Protein AF-A0AAW4BNA9-F1 (afdb_monomer_lite)

Organism: Vibrio anguillarum (NCBI:txid55601)

Sequence (149 aa):
MNRSKQPIILFGGLNGAGKTSILSAVRLVLFGRQSFNQMLTNNDYINELNELIHKGAGTISQPDNAYIELEFQYSQNGEESTYKVIRSWKRGQKDKLYLEKDDVALTELDYDQCQGFLNELIPTGIADLFFFDGEKIAELAEDESGTVL

Radius of gyration: 17.72 Å; chains: 1; bounding box: 39×40×42 Å

Structure (mmCIF, N/CA/C/O backbone):
data_AF-A0AAW4BNA9-F1
#
_entry.id   AF-A0AAW4BNA9-F1
#
loop_
_atom_site.group_PDB
_atom_site.id
_atom_site.type_symbol
_atom_site.label_atom_id
_atom_site.label_alt_id
_atom_site.label_comp_id
_atom_site.label_asym_id
_atom_site.label_entity_id
_atom_site.label_seq_id
_atom_site.pdbx_PDB_ins_code
_atom_site.Cartn_x
_atom_site.Cartn_y
_atom_site.Cartn_z
_atom_site.occupancy
_atom_site.B_iso_or_equiv
_atom_site.auth_seq_id
_atom_site.auth_comp_id
_atom_site.auth_asym_id
_atom_site.auth_atom_id
_atom_site.pdbx_PDB_model_num
ATOM 1 N N . MET A 1 1 ? -19.454 -21.426 18.770 1.00 37.06 1 MET A N 1
ATOM 2 C CA . MET A 1 1 ? -18.019 -21.425 19.130 1.00 37.06 1 MET A CA 1
ATOM 3 C C . MET A 1 1 ? -17.506 -20.006 18.984 1.00 37.06 1 MET A C 1
ATOM 5 O O . MET A 1 1 ? -17.373 -19.529 17.869 1.00 37.06 1 MET A O 1
ATOM 9 N N . ASN A 1 2 ? -17.316 -19.312 20.103 1.00 43.78 2 ASN A N 1
ATOM 10 C CA . ASN A 1 2 ? -16.820 -17.941 20.133 1.00 43.78 2 ASN A CA 1
ATOM 11 C C . ASN A 1 2 ? -15.288 -18.023 20.022 1.00 43.78 2 ASN A C 1
ATOM 13 O O . ASN A 1 2 ? -14.631 -18.360 21.007 1.00 43.78 2 ASN A O 1
ATOM 17 N N . ARG A 1 3 ? -14.710 -17.848 18.824 1.00 50.22 3 ARG A N 1
ATOM 18 C CA . ARG A 1 3 ? -13.253 -17.666 18.720 1.00 50.22 3 ARG A CA 1
ATOM 19 C C . ARG A 1 3 ? -12.953 -16.367 19.460 1.00 50.22 3 ARG A C 1
ATOM 21 O O . ARG A 1 3 ? -13.387 -15.310 19.015 1.00 50.22 3 ARG A O 1
ATOM 28 N N . SER A 1 4 ? -12.281 -16.443 20.608 1.00 56.62 4 SER A N 1
ATOM 29 C CA . SER A 1 4 ? -11.752 -15.253 21.274 1.00 56.62 4 SER A CA 1
ATOM 30 C C . SER A 1 4 ? -10.975 -14.460 20.226 1.00 56.62 4 SER A C 1
ATOM 32 O O . SER A 1 4 ? -10.042 -15.020 19.644 1.00 56.62 4 SER A O 1
ATOM 34 N N . LYS A 1 5 ? -11.394 -13.217 19.939 1.00 64.81 5 LYS A N 1
ATOM 35 C CA . LYS A 1 5 ? -10.670 -12.302 19.046 1.00 64.81 5 LYS A CA 1
ATOM 36 C C . LYS A 1 5 ? -9.200 -12.378 19.442 1.00 64.81 5 LYS A C 1
ATOM 38 O O . LYS A 1 5 ? -8.886 -12.051 20.578 1.00 64.81 5 LYS A O 1
ATOM 43 N N . GLN A 1 6 ? -8.342 -12.906 18.573 1.00 73.00 6 GLN A N 1
ATOM 44 C CA . GLN A 1 6 ? -6.902 -12.919 18.799 1.00 73.00 6 GLN A CA 1
ATOM 45 C C . GLN A 1 6 ? -6.439 -11.494 18.491 1.00 73.00 6 GLN A C 1
ATOM 47 O O . GLN A 1 6 ? -6.364 -11.145 17.317 1.00 73.00 6 GLN A O 1
ATOM 52 N N . PRO A 1 7 ? -6.217 -10.634 19.502 1.00 81.94 7 PRO A N 1
ATOM 53 C CA . PRO A 1 7 ? -5.992 -9.213 19.253 1.00 81.94 7 PRO A CA 1
ATOM 54 C C . PRO A 1 7 ? -4.571 -8.947 18.736 1.00 81.94 7 PRO A C 1
ATOM 56 O O . PRO A 1 7 ? -4.252 -7.827 18.363 1.00 81.94 7 PRO A O 1
ATOM 59 N N . ILE A 1 8 ? -3.714 -9.974 18.743 1.00 87.38 8 ILE A N 1
ATOM 60 C CA . ILE A 1 8 ? -2.313 -9.914 18.347 1.00 87.38 8 ILE A CA 1
ATOM 61 C C . ILE A 1 8 ? -2.070 -11.016 17.320 1.00 87.38 8 ILE A C 1
ATOM 63 O O . ILE A 1 8 ? -2.284 -12.197 17.601 1.00 87.38 8 ILE A O 1
ATOM 67 N N . ILE A 1 9 ? -1.592 -10.615 16.144 1.00 87.06 9 ILE A N 1
ATOM 68 C CA . ILE A 1 9 ? -1.143 -11.505 15.075 1.00 87.06 9 ILE A CA 1
ATOM 69 C C . ILE A 1 9 ? 0.366 -11.308 14.936 1.00 87.06 9 ILE A C 1
ATOM 71 O O . ILE A 1 9 ? 0.830 -10.189 14.732 1.00 87.06 9 ILE A O 1
ATOM 75 N N . LEU A 1 10 ? 1.137 -12.389 15.067 1.00 89.12 10 LEU A N 1
ATOM 76 C CA . LEU A 1 10 ? 2.596 -12.352 14.970 1.00 89.12 10 LEU A CA 1
ATOM 77 C C . LEU A 1 10 ? 3.063 -12.938 13.635 1.00 89.12 10 LEU A C 1
ATOM 79 O O . LEU A 1 10 ? 2.875 -14.126 13.376 1.00 89.12 10 LEU A O 1
ATOM 83 N N . PHE A 1 11 ? 3.751 -12.125 12.836 1.00 86.19 11 PHE A N 1
ATOM 84 C CA . PHE A 1 11 ? 4.464 -12.568 11.637 1.00 86.19 11 PHE A CA 1
ATOM 85 C C . PHE A 1 11 ? 5.956 -12.748 11.951 1.00 86.19 11 PHE A C 1
ATOM 87 O O . PHE A 1 11 ? 6.718 -11.784 12.016 1.00 86.19 11 PHE A O 1
ATOM 94 N N . GLY A 1 12 ? 6.380 -13.995 12.172 1.00 88.75 12 GLY A N 1
ATOM 95 C CA . GLY A 1 12 ? 7.780 -14.342 12.437 1.00 88.75 12 GLY A CA 1
ATOM 96 C C . GLY A 1 12 ? 8.580 -14.590 11.155 1.00 88.75 12 GLY A C 1
ATOM 97 O O . GLY A 1 12 ? 8.101 -15.247 10.236 1.00 88.75 12 GLY A O 1
ATOM 98 N N . GLY A 1 13 ? 9.822 -14.107 11.098 1.00 89.56 13 GLY A N 1
ATOM 99 C CA . GLY A 1 13 ? 10.726 -14.360 9.973 1.00 89.56 13 GLY A CA 1
ATOM 100 C C . GLY A 1 13 ? 12.085 -13.686 10.143 1.00 89.56 13 GLY A C 1
ATOM 101 O O . GLY A 1 13 ? 12.213 -12.704 10.877 1.00 89.56 13 GLY A O 1
ATOM 102 N N . LEU A 1 14 ? 13.104 -14.189 9.446 1.00 91.25 14 LEU A N 1
ATOM 103 C CA . LEU A 1 14 ? 14.444 -13.592 9.432 1.00 91.25 14 LEU A CA 1
ATOM 104 C C . LEU A 1 14 ? 14.457 -12.236 8.704 1.00 91.25 14 LEU A C 1
ATOM 106 O O . LEU A 1 14 ? 13.475 -11.824 8.075 1.00 91.25 14 LEU A O 1
ATOM 110 N N . ASN A 1 15 ? 15.561 -11.500 8.807 1.00 87.06 15 ASN A N 1
ATOM 111 C CA . ASN A 1 15 ? 15.753 -10.286 8.013 1.00 87.06 15 ASN A CA 1
ATOM 112 C C . ASN A 1 15 ? 15.788 -10.641 6.522 1.00 87.06 15 ASN A C 1
ATOM 114 O O . ASN A 1 15 ? 16.325 -11.676 6.138 1.00 87.06 15 ASN A O 1
ATOM 118 N N . GLY A 1 16 ? 15.132 -9.821 5.701 1.00 87.00 16 GLY A N 1
ATOM 119 C CA . GLY A 1 16 ? 14.919 -10.119 4.282 1.00 87.00 16 GLY A CA 1
ATOM 120 C C . GLY A 1 16 ? 13.769 -11.090 3.977 1.00 87.00 16 GLY A C 1
ATOM 121 O O . GLY A 1 16 ? 13.458 -11.287 2.811 1.00 87.00 16 GLY A O 1
ATOM 122 N N . ALA A 1 17 ? 13.074 -11.646 4.981 1.00 89.94 17 ALA A N 1
ATOM 123 C CA . ALA A 1 17 ? 11.933 -12.549 4.756 1.00 89.94 17 ALA A CA 1
ATOM 124 C C . ALA A 1 17 ? 10.636 -11.844 4.292 1.00 89.94 17 ALA A C 1
ATOM 126 O O . ALA A 1 17 ? 9.629 -12.510 4.083 1.00 89.94 17 ALA A O 1
ATOM 127 N N . GLY A 1 18 ? 10.639 -10.510 4.162 1.00 90.00 18 GLY A N 1
ATOM 128 C CA . GLY A 1 18 ? 9.492 -9.735 3.665 1.00 90.00 18 GLY A CA 1
ATOM 129 C C . GLY A 1 18 ? 8.584 -9.112 4.732 1.00 90.00 18 GLY A C 1
ATOM 130 O O . GLY A 1 18 ? 7.531 -8.587 4.388 1.00 90.00 18 GLY A O 1
ATOM 131 N N . LYS A 1 19 ? 8.977 -9.117 6.015 1.00 90.69 19 LYS A N 1
ATOM 132 C CA . LYS A 1 19 ? 8.183 -8.524 7.114 1.00 90.69 19 LYS A CA 1
ATOM 133 C C . LYS A 1 19 ? 7.829 -7.051 6.851 1.00 90.69 19 LYS A C 1
ATOM 135 O O . LYS A 1 19 ? 6.656 -6.700 6.806 1.00 90.69 19 LYS A O 1
ATOM 140 N N . THR A 1 20 ? 8.838 -6.215 6.599 1.00 87.81 20 THR A N 1
ATOM 141 C CA . THR A 1 20 ? 8.646 -4.801 6.241 1.00 87.81 20 THR A CA 1
ATOM 142 C C . THR A 1 20 ? 7.897 -4.659 4.918 1.00 87.81 20 THR A C 1
ATOM 144 O O . THR A 1 20 ? 7.036 -3.800 4.801 1.00 87.81 20 THR A O 1
ATOM 147 N N . SER A 1 21 ? 8.138 -5.549 3.949 1.00 91.25 21 SER A N 1
ATOM 148 C CA . SER A 1 21 ? 7.446 -5.527 2.654 1.00 91.25 21 SER A CA 1
ATOM 149 C C . SER A 1 21 ? 5.929 -5.679 2.789 1.00 91.25 21 SER A C 1
ATOM 151 O O . SER A 1 21 ? 5.198 -4.996 2.080 1.00 91.25 21 SER A O 1
ATOM 153 N N . ILE A 1 22 ? 5.445 -6.515 3.715 1.00 91.38 22 ILE A N 1
ATOM 154 C CA . ILE A 1 22 ? 4.008 -6.635 4.011 1.00 91.38 22 ILE A CA 1
ATOM 155 C C . ILE A 1 22 ? 3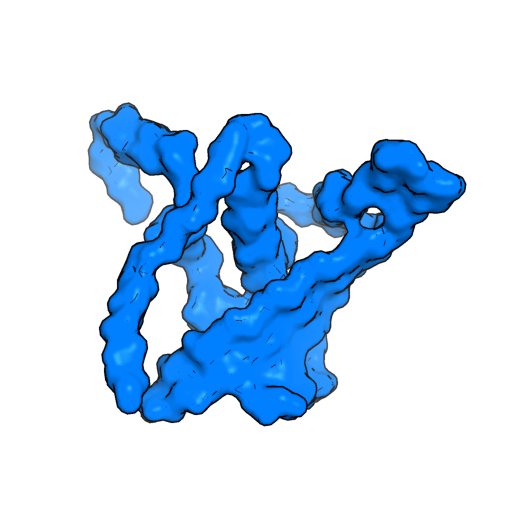.460 -5.313 4.563 1.00 91.38 22 ILE A C 1
ATOM 157 O O . ILE A 1 22 ? 2.428 -4.837 4.094 1.00 91.38 22 ILE A O 1
ATOM 161 N N . LEU A 1 23 ? 4.160 -4.684 5.511 1.00 89.44 23 LEU A N 1
ATOM 162 C CA . LEU A 1 23 ? 3.734 -3.400 6.077 1.00 89.44 23 LEU A CA 1
ATOM 163 C C . LEU A 1 23 ? 3.715 -2.291 5.010 1.00 89.44 23 LEU A C 1
ATOM 165 O O . LEU A 1 23 ? 2.752 -1.528 4.914 1.00 89.44 23 LEU A O 1
ATOM 169 N N . SER A 1 24 ? 4.741 -2.237 4.157 1.00 91.00 24 SER A N 1
ATOM 170 C CA . SER A 1 24 ? 4.801 -1.322 3.014 1.00 91.00 24 SER A CA 1
ATOM 171 C C . SER A 1 24 ? 3.674 -1.578 2.013 1.00 91.00 24 SER A C 1
ATOM 173 O O . SER A 1 24 ? 3.110 -0.619 1.493 1.00 91.00 24 SER A O 1
ATOM 175 N N . ALA A 1 25 ? 3.303 -2.840 1.770 1.00 95.00 25 ALA A N 1
ATOM 176 C CA . ALA A 1 25 ? 2.200 -3.189 0.878 1.00 95.00 25 ALA A CA 1
ATOM 177 C C . ALA A 1 25 ? 0.851 -2.678 1.408 1.00 95.00 25 ALA A C 1
ATOM 179 O O . ALA A 1 25 ? 0.079 -2.107 0.639 1.00 95.00 25 ALA A O 1
ATOM 180 N N . VAL A 1 26 ? 0.598 -2.795 2.718 1.00 93.69 26 VAL A N 1
ATOM 181 C CA . VAL A 1 26 ? -0.610 -2.238 3.356 1.00 93.69 26 VAL A CA 1
ATOM 182 C C . VAL A 1 26 ? -0.659 -0.713 3.218 1.00 93.69 26 VAL A C 1
ATOM 184 O O . VAL A 1 26 ? -1.694 -0.158 2.853 1.00 93.69 26 VAL A O 1
ATOM 187 N N . ARG A 1 27 ? 0.463 -0.013 3.432 1.00 93.38 27 ARG A N 1
ATOM 188 C CA . ARG A 1 27 ? 0.514 1.444 3.208 1.00 93.38 27 ARG A CA 1
ATOM 189 C C . ARG A 1 27 ? 0.278 1.790 1.736 1.00 93.38 27 ARG A C 1
ATOM 191 O O . ARG A 1 27 ? -0.471 2.715 1.443 1.00 93.38 27 ARG A O 1
ATOM 198 N N . LEU A 1 28 ? 0.890 1.056 0.808 1.00 96.06 28 LEU A N 1
ATOM 199 C CA . LEU A 1 28 ? 0.779 1.338 -0.622 1.00 96.06 28 LEU A CA 1
ATOM 200 C C . LEU A 1 28 ? -0.641 1.126 -1.147 1.00 96.06 28 LEU A C 1
ATOM 202 O O . LEU A 1 28 ? -1.139 1.971 -1.884 1.00 96.06 28 LEU A O 1
ATOM 206 N N . VAL A 1 29 ? -1.316 0.035 -0.775 1.00 97.12 29 VAL A N 1
ATOM 207 C CA . VAL A 1 29 ? -2.687 -0.219 -1.247 1.00 97.12 29 VAL A CA 1
ATOM 208 C C . VAL A 1 29 ? -3.655 0.865 -0.765 1.00 97.12 29 VAL A C 1
ATOM 210 O O . VAL A 1 29 ? -4.453 1.343 -1.569 1.00 97.12 29 VAL A O 1
ATOM 213 N N . LEU A 1 30 ? -3.503 1.354 0.471 1.00 94.88 30 LEU A N 1
ATOM 214 C CA . LEU A 1 30 ? -4.335 2.424 1.029 1.00 94.88 30 LEU A CA 1
ATOM 215 C C . LEU A 1 30 ? -4.000 3.808 0.448 1.00 94.88 30 LEU A C 1
ATOM 217 O O . LEU A 1 30 ? -4.892 4.530 0.012 1.00 94.88 30 LEU A O 1
ATOM 221 N N . PHE A 1 31 ? -2.718 4.176 0.394 1.00 94.69 31 PHE A N 1
ATOM 222 C CA . PHE A 1 31 ? -2.302 5.571 0.185 1.00 94.69 31 PHE A CA 1
ATOM 223 C C . PHE A 1 31 ? -1.692 5.859 -1.192 1.00 94.69 31 PHE A C 1
ATOM 225 O O . PHE A 1 31 ? -1.449 7.018 -1.538 1.00 94.69 31 PHE A O 1
ATOM 232 N N . GLY A 1 32 ? -1.406 4.830 -1.993 1.00 95.12 32 GLY A N 1
ATOM 233 C CA . GLY A 1 32 ? -0.792 4.997 -3.309 1.00 95.12 32 GLY A CA 1
ATOM 234 C C . GLY A 1 32 ? 0.511 5.789 -3.220 1.00 95.12 32 GLY A C 1
ATOM 235 O O . GLY A 1 32 ? 1.384 5.485 -2.415 1.00 95.12 32 GLY A O 1
ATOM 236 N N . ARG A 1 33 ? 0.640 6.858 -4.010 1.00 94.31 33 ARG A N 1
ATOM 237 C CA . ARG A 1 33 ? 1.810 7.755 -3.962 1.00 94.31 33 ARG A CA 1
ATOM 238 C C . ARG A 1 33 ? 2.099 8.318 -2.567 1.00 94.31 33 ARG A C 1
ATOM 240 O O . ARG A 1 33 ? 3.259 8.549 -2.249 1.00 94.31 33 ARG A O 1
ATOM 247 N N . GLN A 1 34 ? 1.077 8.533 -1.743 1.00 91.94 34 GLN A N 1
ATOM 248 C CA . GLN A 1 34 ? 1.242 9.118 -0.411 1.00 91.94 34 GLN A CA 1
ATOM 249 C C . GLN A 1 34 ? 1.837 8.125 0.603 1.00 91.94 34 GLN A C 1
ATOM 251 O O . GLN A 1 34 ? 2.168 8.527 1.712 1.00 91.94 34 GLN A O 1
ATOM 256 N N . SER A 1 35 ? 2.017 6.845 0.244 1.00 91.62 35 SER A N 1
ATOM 257 C CA . SER A 1 35 ? 2.716 5.881 1.106 1.00 91.62 35 SER A CA 1
ATOM 258 C C . SER A 1 35 ? 4.227 6.115 1.177 1.00 91.62 35 SER A C 1
ATOM 260 O O . SER A 1 35 ? 4.894 5.538 2.037 1.00 91.62 35 SER A O 1
ATOM 262 N N . PHE A 1 36 ? 4.775 6.903 0.249 1.00 89.25 36 PHE A N 1
ATOM 263 C CA . PHE A 1 36 ? 6.190 7.242 0.184 1.00 89.25 36 PHE A CA 1
ATOM 264 C C . PHE A 1 36 ? 6.449 8.521 0.981 1.00 89.25 36 PHE A C 1
ATOM 266 O O . PHE A 1 36 ? 5.700 9.487 0.882 1.00 89.25 36 PHE A O 1
ATOM 273 N N . ASN A 1 37 ? 7.545 8.552 1.738 1.00 79.69 37 ASN A N 1
ATOM 274 C CA . ASN A 1 37 ? 7.873 9.672 2.631 1.00 79.69 37 ASN A CA 1
ATOM 275 C C . ASN A 1 37 ? 8.345 10.945 1.887 1.00 79.69 37 ASN A C 1
ATOM 277 O O . ASN A 1 37 ? 8.718 11.926 2.523 1.00 79.69 37 ASN A O 1
ATOM 281 N N . GLN A 1 38 ? 8.363 10.938 0.551 1.00 84.94 38 GLN A N 1
ATOM 282 C CA . GLN A 1 38 ? 8.838 12.039 -0.286 1.00 84.94 38 GLN A CA 1
ATOM 283 C C . GLN A 1 38 ? 7.788 12.443 -1.325 1.00 84.94 38 GLN A C 1
ATOM 285 O O . GLN A 1 38 ? 7.008 11.620 -1.804 1.00 84.94 38 GLN A O 1
ATOM 290 N N . MET A 1 39 ? 7.792 13.721 -1.706 1.00 87.81 39 MET A N 1
ATOM 291 C CA . MET A 1 39 ? 6.956 14.231 -2.794 1.00 87.81 39 MET A CA 1
ATOM 292 C C . MET A 1 39 ? 7.477 13.701 -4.133 1.00 87.81 39 MET A C 1
ATOM 294 O O . MET A 1 39 ? 8.468 14.195 -4.664 1.00 87.81 39 MET A O 1
ATOM 298 N N . LEU A 1 40 ? 6.805 12.687 -4.677 1.00 91.81 40 LEU A N 1
ATOM 299 C CA . LEU A 1 40 ? 7.186 12.058 -5.940 1.00 91.81 40 LEU A CA 1
ATOM 300 C C . LEU A 1 40 ? 6.544 12.758 -7.139 1.00 91.81 40 LEU A C 1
ATOM 302 O O . LEU A 1 40 ? 5.328 12.993 -7.168 1.00 91.81 40 LEU A O 1
ATOM 306 N N . THR A 1 41 ? 7.336 12.998 -8.186 1.00 95.31 41 THR A N 1
ATOM 307 C CA . THR A 1 41 ? 6.774 13.302 -9.505 1.00 95.31 41 THR A CA 1
ATOM 308 C C . THR A 1 41 ? 6.068 12.068 -10.079 1.00 95.31 41 THR A C 1
ATOM 310 O O . THR A 1 41 ? 6.164 10.956 -9.553 1.00 95.31 41 THR A O 1
ATOM 313 N N . ASN A 1 42 ? 5.348 12.228 -11.195 1.00 93.88 42 ASN A N 1
ATOM 314 C CA . ASN A 1 42 ? 4.730 11.080 -11.864 1.00 93.88 42 ASN A CA 1
ATOM 315 C C . ASN A 1 42 ? 5.758 10.035 -12.311 1.00 93.88 42 ASN A C 1
ATOM 317 O O . ASN A 1 42 ? 5.505 8.845 -12.148 1.00 93.88 42 ASN A O 1
ATOM 321 N N . ASN A 1 43 ? 6.903 10.472 -12.836 1.00 96.06 43 ASN A N 1
ATOM 322 C CA . ASN A 1 43 ? 7.938 9.559 -13.313 1.00 96.06 43 ASN A CA 1
ATOM 323 C C . ASN A 1 43 ? 8.625 8.842 -12.150 1.00 96.06 43 ASN A C 1
ATOM 325 O O . ASN A 1 43 ? 8.816 7.633 -12.226 1.00 96.06 43 ASN A O 1
ATOM 329 N N . ASP A 1 44 ? 8.920 9.555 -11.060 1.00 96.81 44 ASP A N 1
ATOM 330 C CA . ASP A 1 44 ? 9.530 8.936 -9.877 1.00 96.81 44 ASP A CA 1
ATOM 331 C C . ASP A 1 44 ? 8.590 7.899 -9.271 1.00 96.81 44 ASP A C 1
ATOM 333 O O . ASP A 1 44 ? 9.002 6.784 -8.980 1.00 96.81 44 ASP A O 1
ATOM 337 N N . TYR A 1 45 ? 7.296 8.210 -9.188 1.00 97.19 45 TYR A N 1
ATOM 338 C CA . TYR A 1 45 ? 6.307 7.253 -8.707 1.00 97.19 45 TYR A CA 1
ATOM 339 C C . TYR A 1 45 ? 6.211 5.995 -9.580 1.00 97.19 45 TYR A C 1
ATOM 341 O O . TYR A 1 45 ? 6.136 4.887 -9.059 1.00 97.19 45 TYR A O 1
ATOM 349 N N . ILE A 1 46 ? 6.253 6.142 -10.906 1.00 97.31 46 ILE A N 1
ATOM 350 C CA . ILE A 1 46 ? 6.297 4.996 -11.825 1.00 97.31 46 ILE A CA 1
ATOM 351 C C . ILE A 1 46 ? 7.570 4.167 -11.601 1.00 97.31 46 ILE A C 1
ATOM 353 O O . ILE A 1 46 ? 7.513 2.939 -11.635 1.00 97.31 46 ILE A O 1
ATOM 357 N N . ASN A 1 47 ? 8.710 4.814 -11.351 1.00 96.31 47 ASN A N 1
ATOM 358 C CA . ASN A 1 47 ? 9.968 4.124 -11.067 1.00 96.31 47 ASN A CA 1
ATOM 359 C C . ASN A 1 47 ? 9.907 3.345 -9.749 1.00 96.31 47 ASN A C 1
ATOM 361 O O . ASN A 1 47 ? 10.286 2.177 -9.731 1.00 96.31 47 ASN A O 1
ATOM 365 N N . GLU A 1 48 ? 9.356 3.939 -8.690 1.00 96.81 48 GLU A N 1
ATOM 366 C CA . GLU A 1 48 ? 9.124 3.251 -7.416 1.00 96.81 48 GLU A CA 1
ATOM 367 C C . GLU A 1 48 ? 8.230 2.016 -7.606 1.00 96.81 48 GLU A C 1
ATOM 369 O O . GLU A 1 48 ? 8.578 0.916 -7.183 1.00 96.81 48 GLU A O 1
ATOM 374 N N . LEU A 1 49 ? 7.114 2.149 -8.334 1.00 96.88 49 LEU A N 1
ATOM 375 C CA . LEU A 1 49 ? 6.240 1.016 -8.658 1.00 96.88 49 LEU A CA 1
ATOM 376 C C . LEU A 1 49 ? 6.980 -0.088 -9.436 1.00 96.88 49 LEU A C 1
ATOM 378 O O . LEU A 1 49 ? 6.777 -1.275 -9.172 1.00 96.88 49 LEU A O 1
ATOM 382 N N . ASN A 1 50 ? 7.864 0.268 -10.372 1.00 95.56 50 ASN A N 1
ATOM 383 C CA . ASN A 1 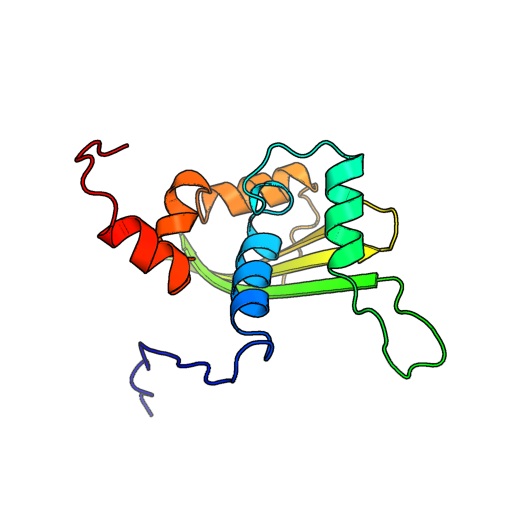50 ? 8.642 -0.711 -11.137 1.00 95.56 50 ASN A CA 1
ATOM 384 C C . ASN A 1 50 ? 9.567 -1.561 -10.252 1.00 95.56 50 ASN A C 1
ATOM 386 O O . ASN A 1 50 ? 9.754 -2.746 -10.546 1.00 95.56 50 ASN A O 1
ATOM 390 N N . GLU A 1 51 ? 10.133 -0.976 -9.193 1.00 93.88 51 GLU A N 1
ATOM 391 C CA . GLU A 1 51 ? 10.996 -1.682 -8.237 1.00 93.88 51 GLU A CA 1
ATOM 392 C C . GLU A 1 51 ? 10.216 -2.652 -7.345 1.00 93.88 51 GLU A C 1
ATOM 394 O O . GLU A 1 51 ? 10.766 -3.659 -6.894 1.00 93.88 51 GLU A O 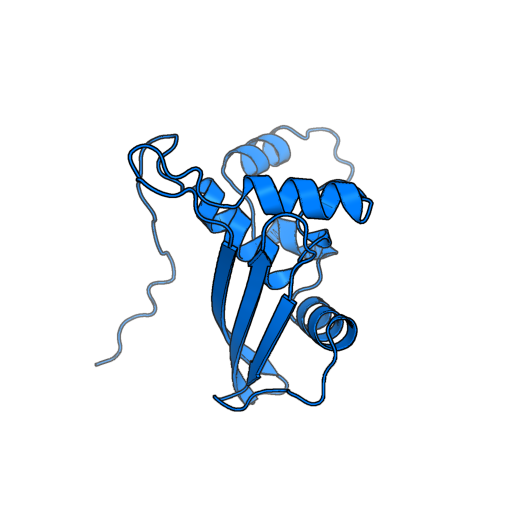1
ATOM 399 N N . LEU A 1 52 ? 8.919 -2.397 -7.152 1.00 95.00 52 LEU A N 1
ATOM 400 C CA . LEU A 1 52 ? 8.016 -3.270 -6.403 1.00 95.00 52 LEU A CA 1
ATOM 401 C C . LEU A 1 52 ? 7.522 -4.480 -7.212 1.00 95.00 52 LEU A C 1
ATOM 403 O O . LEU A 1 52 ? 6.872 -5.367 -6.659 1.00 95.00 52 LEU A O 1
ATOM 407 N N . ILE A 1 53 ? 7.838 -4.558 -8.508 1.00 94.31 53 ILE A N 1
ATOM 408 C CA . ILE A 1 53 ? 7.557 -5.746 -9.321 1.00 94.31 53 ILE A CA 1
ATOM 409 C C . ILE A 1 53 ? 8.636 -6.798 -9.065 1.00 94.31 53 ILE A C 1
ATOM 411 O O . ILE A 1 53 ? 9.835 -6.532 -9.181 1.00 94.31 53 ILE A O 1
ATOM 415 N N . HIS A 1 54 ? 8.205 -8.029 -8.778 1.00 91.44 54 HIS A N 1
ATOM 416 C CA . HIS A 1 54 ? 9.104 -9.153 -8.535 1.00 91.44 54 HIS A CA 1
ATOM 417 C C . HIS A 1 54 ? 10.146 -9.307 -9.657 1.00 91.44 54 HIS A C 1
ATOM 419 O O . HIS A 1 54 ? 9.815 -9.366 -10.842 1.00 91.44 54 HIS A O 1
ATOM 425 N N . LYS A 1 55 ? 11.426 -9.404 -9.274 1.00 86.06 55 LYS A N 1
ATOM 426 C CA . LYS A 1 55 ? 12.566 -9.414 -10.210 1.00 86.06 55 LYS A CA 1
ATOM 427 C C . LYS A 1 55 ? 12.782 -10.764 -10.910 1.00 86.06 55 LYS A C 1
ATOM 429 O O . LYS A 1 55 ? 13.599 -10.851 -11.820 1.00 86.06 55 LYS A O 1
ATOM 434 N N . GLY A 1 56 ? 12.038 -11.806 -10.524 1.00 73.94 56 GLY A N 1
ATOM 435 C CA . GLY A 1 56 ? 11.954 -13.062 -11.273 1.00 73.94 56 GLY A CA 1
ATOM 436 C C . GLY A 1 56 ? 13.234 -13.896 -11.267 1.00 73.94 56 GLY A C 1
ATOM 437 O O . GLY A 1 56 ? 13.501 -14.578 -12.257 1.00 73.94 56 GLY A O 1
ATOM 438 N N . ALA A 1 57 ? 14.042 -13.842 -10.202 1.00 70.06 57 ALA A N 1
ATOM 439 C CA . ALA A 1 57 ? 15.282 -14.614 -10.116 1.00 70.06 57 ALA A CA 1
ATOM 440 C C . ALA A 1 57 ? 15.014 -16.108 -10.399 1.00 70.06 57 ALA A C 1
ATOM 442 O O . ALA A 1 57 ? 14.318 -16.772 -9.636 1.00 70.06 57 ALA A O 1
ATOM 443 N N . GLY A 1 58 ? 15.543 -16.620 -11.519 1.00 63.88 58 GLY A N 1
ATOM 444 C CA . GLY A 1 58 ? 15.361 -18.013 -11.952 1.00 63.88 58 GLY A CA 1
ATOM 445 C C . GLY A 1 58 ? 14.144 -18.298 -12.847 1.00 63.88 58 GLY A C 1
ATOM 446 O O . GLY A 1 58 ? 13.861 -19.464 -13.108 1.00 63.88 58 GLY A O 1
ATOM 447 N N . THR A 1 59 ? 13.434 -17.278 -13.341 1.00 66.62 59 THR A N 1
ATOM 448 C CA . THR A 1 59 ? 12.297 -17.436 -14.273 1.00 66.62 59 THR A CA 1
ATOM 449 C C . THR A 1 59 ? 12.679 -17.106 -15.722 1.00 66.62 59 THR A C 1
ATOM 451 O O . THR A 1 59 ? 13.564 -16.290 -15.970 1.00 66.62 59 THR A O 1
ATOM 454 N N . ILE A 1 60 ? 12.017 -17.751 -16.694 1.00 65.69 60 ILE A N 1
ATOM 455 C CA . ILE A 1 60 ? 12.282 -17.587 -18.143 1.00 65.69 60 ILE A CA 1
ATOM 456 C C . ILE A 1 60 ? 11.825 -16.204 -18.652 1.00 65.69 60 ILE A C 1
ATOM 458 O O . ILE A 1 60 ? 12.365 -15.688 -19.627 1.00 65.69 60 ILE A O 1
ATOM 462 N N . SER A 1 61 ? 10.857 -15.581 -17.976 1.00 74.75 61 SER A N 1
ATOM 463 C CA . SER A 1 61 ? 10.310 -14.265 -18.312 1.00 74.75 61 SER A CA 1
ATOM 464 C C . SER A 1 61 ? 10.217 -13.396 -17.064 1.00 74.75 61 SER A C 1
ATOM 466 O O . SER A 1 61 ? 9.640 -13.821 -16.063 1.00 74.75 61 SER A O 1
ATOM 468 N N . GLN A 1 62 ? 10.728 -12.168 -17.137 1.00 79.62 62 GLN A N 1
ATOM 469 C CA . GLN A 1 62 ? 10.578 -11.203 -16.050 1.00 79.62 62 GLN A CA 1
ATOM 470 C C . GLN A 1 62 ? 9.106 -10.786 -15.911 1.00 79.62 62 GLN A C 1
ATOM 472 O O . GLN A 1 62 ? 8.504 -10.398 -16.915 1.00 79.62 62 GLN A O 1
ATOM 477 N N . PRO A 1 63 ? 8.528 -10.819 -14.696 1.00 87.69 63 PRO A N 1
ATOM 478 C CA . PRO A 1 63 ? 7.203 -10.266 -14.451 1.00 87.69 63 PRO A CA 1
ATOM 479 C C . PRO A 1 63 ? 7.117 -8.796 -14.884 1.00 87.69 63 PRO A C 1
ATOM 481 O O . PRO A 1 63 ? 8.035 -7.996 -14.646 1.00 87.69 63 PRO A O 1
ATOM 484 N N . ASP A 1 64 ? 6.002 -8.445 -15.521 1.00 92.31 64 ASP A N 1
ATOM 485 C CA . ASP A 1 64 ? 5.732 -7.111 -16.065 1.00 92.31 64 ASP A CA 1
ATOM 486 C C . ASP A 1 64 ? 4.676 -6.336 -15.264 1.00 92.31 64 ASP A C 1
ATOM 488 O O . ASP A 1 64 ? 4.415 -5.168 -15.558 1.00 92.31 64 ASP A O 1
ATOM 492 N N . ASN A 1 65 ? 4.077 -6.969 -14.256 1.00 95.31 65 ASN A N 1
ATOM 493 C CA . ASN A 1 65 ? 2.994 -6.420 -13.460 1.00 95.31 65 ASN A CA 1
ATOM 494 C C . ASN A 1 65 ? 3.044 -6.912 -12.010 1.00 95.31 65 ASN A C 1
ATOM 496 O O . ASN A 1 65 ? 3.711 -7.900 -11.695 1.00 95.31 65 ASN A O 1
ATOM 500 N N . ALA A 1 66 ? 2.348 -6.190 -11.139 1.00 97.25 66 ALA A N 1
ATOM 501 C CA . ALA A 1 66 ? 2.116 -6.562 -9.752 1.00 97.25 66 ALA A CA 1
ATOM 502 C C . ALA A 1 66 ? 0.799 -5.951 -9.260 1.00 97.25 66 ALA A C 1
ATOM 504 O O . ALA A 1 66 ? 0.271 -5.002 -9.850 1.00 97.25 66 ALA A O 1
ATOM 505 N N . TYR A 1 67 ? 0.262 -6.511 -8.180 1.00 98.06 67 TYR A N 1
ATOM 506 C CA . TYR A 1 67 ? -0.895 -5.960 -7.495 1.00 98.06 67 TYR A CA 1
ATOM 507 C C . TYR A 1 67 ? -0.847 -6.272 -6.002 1.00 98.06 67 TYR A C 1
ATOM 509 O O . TYR A 1 67 ? -0.147 -7.186 -5.563 1.00 98.06 67 TYR A O 1
ATOM 517 N N . ILE A 1 68 ? -1.607 -5.495 -5.242 1.00 98.38 68 ILE A N 1
ATOM 518 C CA . ILE A 1 68 ? -1.895 -5.716 -3.831 1.00 98.38 68 ILE A CA 1
ATOM 519 C C . ILE A 1 68 ? -3.410 -5.680 -3.679 1.00 98.38 68 ILE A C 1
ATOM 521 O O . ILE A 1 68 ? -4.068 -4.795 -4.229 1.00 98.38 68 ILE A O 1
ATOM 525 N N . GLU A 1 69 ? -3.937 -6.635 -2.925 1.00 98.12 69 GLU A 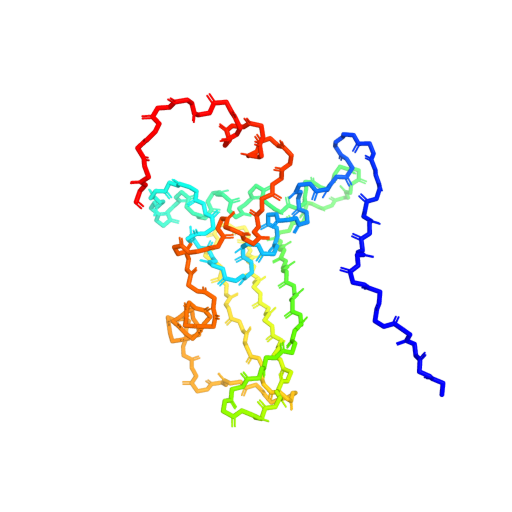N 1
ATOM 526 C CA . GLU A 1 69 ? -5.339 -6.705 -2.538 1.00 98.12 69 GLU A CA 1
ATOM 527 C C . GLU A 1 69 ? -5.431 -6.656 -1.014 1.00 98.12 69 GLU A C 1
ATOM 529 O O . GLU A 1 69 ? -4.699 -7.364 -0.318 1.00 98.12 69 GLU A O 1
ATOM 534 N N . LEU A 1 70 ? -6.302 -5.790 -0.506 1.00 97.12 70 LEU A N 1
ATOM 535 C CA . LEU A 1 70 ? -6.583 -5.650 0.915 1.00 97.12 70 LEU A CA 1
ATOM 536 C C . LEU A 1 70 ? -8.089 -5.660 1.129 1.00 97.12 70 LEU A C 1
ATOM 538 O O . LEU A 1 70 ? -8.800 -4.815 0.589 1.00 97.12 70 LEU A O 1
ATOM 542 N N . GLU A 1 71 ? -8.544 -6.585 1.963 1.00 96.81 71 GLU A N 1
ATOM 543 C CA . GLU A 1 71 ? -9.925 -6.660 2.419 1.00 96.81 71 GLU A CA 1
ATOM 544 C C . GLU A 1 71 ? -9.993 -6.318 3.909 1.00 96.81 71 GLU A C 1
ATOM 546 O O . GLU A 1 71 ? -9.197 -6.820 4.709 1.00 96.81 71 GLU A O 1
ATOM 551 N N . PHE A 1 72 ? -10.916 -5.437 4.284 1.00 93.19 72 PHE A N 1
ATOM 552 C CA . PHE A 1 72 ? -11.124 -5.042 5.673 1.00 93.19 72 PHE A CA 1
ATOM 553 C C . PHE A 1 72 ? -12.577 -4.659 5.939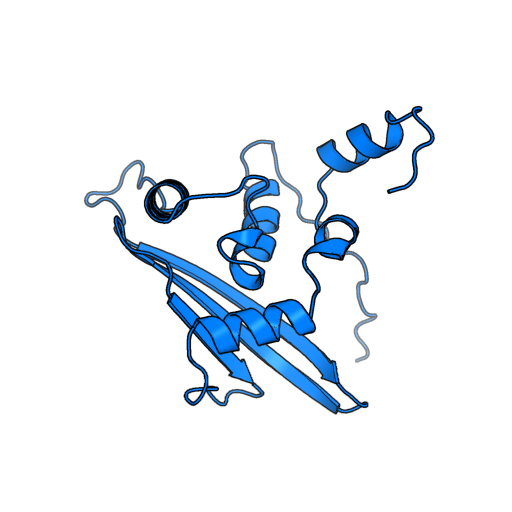 1.00 93.19 72 PHE A C 1
ATOM 555 O O . PHE A 1 72 ? -13.305 -4.227 5.049 1.00 93.19 72 PHE A O 1
ATOM 562 N N . GLN A 1 73 ? -12.990 -4.791 7.196 1.00 92.81 73 GLN A N 1
ATOM 563 C CA . GLN A 1 73 ? -14.294 -4.331 7.658 1.00 92.81 73 GLN A CA 1
ATOM 564 C C . GLN A 1 73 ? -14.170 -2.919 8.226 1.00 92.81 73 GLN A C 1
ATOM 566 O O . GLN A 1 73 ? -13.236 -2.624 8.976 1.00 92.81 73 GLN A O 1
ATOM 571 N N . TYR A 1 74 ? -15.119 -2.052 7.888 1.00 89.75 74 TYR A N 1
ATOM 572 C CA . TYR A 1 74 ? -15.192 -0.696 8.416 1.00 89.75 74 TYR A CA 1
ATOM 573 C C . TYR A 1 74 ? -16.621 -0.373 8.839 1.00 89.75 74 TYR A C 1
ATOM 575 O O . TYR A 1 74 ? -17.566 -0.604 8.082 1.00 89.75 74 TYR A O 1
ATOM 583 N N . SER A 1 75 ? -16.771 0.170 10.051 1.00 87.25 75 SER A N 1
ATOM 584 C CA . SER A 1 75 ? -18.070 0.582 10.576 1.00 87.25 75 SER A CA 1
ATOM 585 C C . SER A 1 75 ? -18.261 2.083 10.411 1.00 87.25 75 SER A C 1
ATOM 587 O O . SER A 1 75 ? -17.570 2.879 11.048 1.00 87.25 75 SER A O 1
ATOM 589 N N . GLN A 1 76 ? -19.222 2.466 9.574 1.00 81.38 76 GLN A N 1
ATOM 590 C CA . GLN A 1 76 ? -19.626 3.852 9.374 1.00 81.38 76 GLN A CA 1
ATOM 591 C C . GLN A 1 76 ? -21.048 4.029 9.904 1.00 81.38 76 GLN A C 1
ATOM 593 O O . GLN A 1 76 ? -21.958 3.312 9.506 1.00 81.38 76 GLN A O 1
ATOM 598 N N . ASN A 1 77 ? -21.251 4.974 10.826 1.00 83.44 77 ASN A N 1
ATOM 599 C CA . ASN A 1 77 ? -22.561 5.245 11.441 1.00 83.44 77 ASN A CA 1
ATOM 600 C C . ASN A 1 77 ? -23.239 4.009 12.078 1.00 83.44 77 ASN A C 1
ATOM 602 O O . ASN A 1 77 ? -24.462 3.951 12.171 1.00 83.44 77 ASN A O 1
ATOM 606 N N . GLY A 1 78 ? -22.450 3.033 12.538 1.00 87.56 78 GLY A N 1
ATOM 607 C CA . GLY A 1 78 ? -22.948 1.792 13.139 1.00 87.56 78 GLY A CA 1
ATOM 608 C C . GLY A 1 78 ? -23.278 0.676 12.142 1.00 87.56 78 GLY A C 1
ATOM 609 O O . GLY A 1 78 ? -23.602 -0.425 12.581 1.00 87.56 78 GLY A O 1
ATOM 610 N N . GLU A 1 79 ? -23.147 0.915 10.836 1.00 89.94 79 GLU A N 1
ATOM 611 C CA . GLU A 1 79 ? -23.239 -0.119 9.802 1.00 89.94 79 GLU A CA 1
ATOM 612 C C . GLU A 1 79 ? -21.837 -0.613 9.444 1.00 89.94 79 GLU A C 1
ATOM 614 O O . GLU A 1 79 ? -20.956 0.174 9.099 1.00 89.94 79 GLU A O 1
ATOM 619 N N . GLU A 1 80 ? -21.608 -1.918 9.585 1.00 93.31 80 GLU A N 1
ATOM 620 C CA . GLU A 1 80 ? -20.362 -2.573 9.188 1.00 93.31 80 GLU A CA 1
ATOM 621 C C . GLU A 1 80 ? -20.466 -3.033 7.734 1.00 93.31 80 GLU A C 1
ATOM 623 O O . GLU A 1 80 ? -21.370 -3.791 7.387 1.00 93.31 80 GLU A O 1
ATOM 628 N N . SER A 1 81 ? -19.517 -2.593 6.911 1.00 94.06 81 SER A N 1
ATOM 629 C CA . SER A 1 81 ? -19.357 -3.042 5.528 1.00 94.06 81 SER A CA 1
ATOM 630 C C . SER A 1 81 ? -17.968 -3.623 5.315 1.00 94.06 81 SER A C 1
ATOM 632 O O . SER A 1 81 ? -16.998 -3.212 5.960 1.00 94.06 81 SER A O 1
ATOM 634 N N . THR A 1 82 ? -17.868 -4.559 4.377 1.00 96.25 82 THR A N 1
ATOM 635 C CA . THR A 1 82 ? -16.597 -5.127 3.925 1.00 96.25 82 THR A CA 1
ATOM 636 C C . THR A 1 82 ? -16.120 -4.370 2.696 1.00 96.25 82 THR A C 1
ATOM 638 O O . THR A 1 82 ? -16.841 -4.267 1.707 1.00 96.25 82 THR A O 1
ATOM 641 N N . TYR A 1 83 ? -14.903 -3.842 2.754 1.00 95.38 83 TYR A N 1
ATOM 642 C CA . TYR A 1 83 ? -14.263 -3.151 1.645 1.00 95.38 83 TYR A CA 1
ATOM 643 C C . TYR A 1 83 ? -13.128 -3.997 1.092 1.00 95.38 83 TYR A C 1
ATOM 645 O O . TYR A 1 83 ? -12.304 -4.494 1.860 1.00 95.38 83 TYR A O 1
ATOM 653 N N . LYS A 1 84 ? -13.052 -4.100 -0.236 1.00 97.69 84 LYS A N 1
ATOM 654 C CA . LYS A 1 84 ? -11.924 -4.710 -0.948 1.00 97.69 84 LYS A CA 1
ATOM 655 C C . LYS A 1 84 ? -11.251 -3.661 -1.814 1.00 97.69 84 LYS A C 1
ATOM 657 O O . LYS A 1 84 ? -11.890 -3.048 -2.665 1.00 97.69 84 LYS A O 1
ATOM 662 N N . VAL A 1 85 ? -9.958 -3.461 -1.599 1.00 97.75 85 VAL A N 1
ATOM 663 C CA . VAL A 1 85 ? -9.129 -2.503 -2.331 1.00 97.75 85 VAL A CA 1
ATOM 664 C C . VAL A 1 85 ? -8.104 -3.273 -3.138 1.00 97.75 85 VAL A C 1
ATOM 666 O O . VAL A 1 85 ? -7.308 -4.021 -2.573 1.00 97.75 85 VAL A O 1
ATOM 669 N N . ILE A 1 86 ? -8.086 -3.057 -4.449 1.00 98.25 86 ILE A N 1
ATOM 670 C CA . ILE A 1 86 ? -7.076 -3.629 -5.336 1.00 98.25 86 ILE A CA 1
ATOM 671 C C . ILE A 1 86 ? -6.295 -2.487 -5.971 1.00 98.25 86 ILE A C 1
ATOM 673 O O . ILE A 1 86 ? -6.844 -1.677 -6.721 1.00 98.25 86 ILE A O 1
ATOM 677 N N . ARG A 1 87 ? -4.989 -2.447 -5.701 1.00 98.31 87 ARG A N 1
ATOM 678 C CA . ARG A 1 87 ? -4.054 -1.547 -6.377 1.00 98.31 87 ARG A CA 1
ATOM 679 C C . ARG A 1 87 ? -3.132 -2.365 -7.262 1.00 98.31 87 ARG A C 1
ATOM 681 O O . ARG A 1 87 ? -2.443 -3.255 -6.776 1.00 98.31 87 ARG A O 1
ATOM 688 N N . SER A 1 88 ? -3.120 -2.077 -8.558 1.00 98.31 88 SER A N 1
ATOM 689 C CA . SER A 1 88 ? -2.359 -2.847 -9.550 1.00 98.31 88 SER A CA 1
ATOM 690 C C . SER A 1 88 ? -1.565 -1.943 -10.476 1.00 98.31 88 SER A C 1
ATOM 692 O O . SER A 1 88 ? -1.979 -0.826 -10.764 1.00 98.31 88 SER A O 1
ATOM 694 N N . TRP A 1 89 ? -0.419 -2.409 -10.960 1.00 98.12 89 TRP A N 1
ATOM 695 C CA . TRP A 1 89 ? 0.418 -1.638 -11.874 1.00 98.12 89 TRP A CA 1
ATOM 696 C C . TRP A 1 89 ? 1.185 -2.542 -12.835 1.00 98.12 89 TRP A C 1
ATOM 698 O O . TRP A 1 89 ? 1.364 -3.742 -12.613 1.00 98.12 89 TRP A O 1
ATOM 708 N N . LYS A 1 90 ? 1.629 -1.938 -13.938 1.00 97.19 90 LYS A N 1
ATOM 709 C CA . LYS A 1 90 ? 2.500 -2.551 -14.943 1.00 97.19 90 LYS A CA 1
ATOM 710 C C . LYS A 1 90 ? 3.770 -1.731 -15.084 1.00 97.19 90 LYS A C 1
ATOM 712 O O . LYS A 1 90 ? 3.765 -0.537 -14.787 1.00 97.19 90 LYS A O 1
ATOM 717 N N . ARG A 1 91 ? 4.836 -2.350 -15.596 1.00 94.75 91 ARG A N 1
ATOM 718 C CA . ARG A 1 91 ? 6.092 -1.646 -15.869 1.00 94.75 91 ARG A CA 1
ATOM 719 C C . ARG A 1 91 ? 5.855 -0.398 -16.721 1.00 94.75 91 ARG A C 1
ATOM 721 O O . ARG A 1 91 ? 5.212 -0.466 -17.768 1.00 94.75 91 ARG A O 1
ATOM 728 N N . GLY A 1 92 ? 6.386 0.733 -16.262 1.00 96.00 92 GLY A N 1
ATOM 729 C CA . GLY A 1 92 ? 6.295 2.019 -16.958 1.00 96.00 92 GLY A CA 1
ATOM 730 C C . GLY A 1 92 ? 4.921 2.694 -16.893 1.00 96.00 92 GLY A C 1
ATOM 731 O O . GLY A 1 92 ? 4.697 3.658 -17.621 1.00 96.00 92 GLY A O 1
ATOM 732 N N . GLN A 1 93 ? 3.999 2.209 -16.057 1.00 97.00 93 GLN A N 1
ATOM 733 C CA . GLN A 1 93 ? 2.658 2.778 -15.912 1.00 97.00 93 GLN A CA 1
ATOM 734 C C . GLN A 1 93 ? 2.389 3.193 -14.467 1.00 97.00 93 GLN A C 1
ATOM 736 O O . GLN A 1 93 ? 2.902 2.589 -13.526 1.00 97.00 93 GLN A O 1
ATOM 741 N N . LYS A 1 94 ? 1.548 4.223 -14.302 1.00 96.00 94 LYS A N 1
ATOM 742 C CA . LYS A 1 94 ? 0.945 4.542 -13.004 1.00 96.00 94 LYS A CA 1
ATOM 743 C C . LYS A 1 94 ? 0.049 3.373 -12.575 1.00 96.00 94 LYS A C 1
ATOM 745 O O . LYS A 1 94 ? -0.432 2.600 -13.409 1.00 96.00 94 LYS A O 1
ATOM 750 N N . ASP A 1 95 ? -0.159 3.250 -11.278 1.00 97.56 95 ASP A N 1
ATOM 751 C CA . ASP A 1 95 ? -1.096 2.300 -10.719 1.00 97.56 95 ASP A CA 1
ATOM 752 C C . ASP A 1 95 ? -2.553 2.575 -11.128 1.00 97.56 95 ASP A C 1
ATOM 754 O O . ASP A 1 95 ? -2.941 3.664 -11.560 1.00 97.56 95 ASP A O 1
ATOM 758 N N . LYS A 1 96 ? -3.363 1.533 -10.984 1.00 97.50 96 LYS A N 1
ATOM 759 C CA . LYS A 1 96 ? -4.814 1.536 -11.086 1.00 97.50 96 LYS A CA 1
ATOM 760 C C . LYS A 1 96 ? -5.377 1.145 -9.735 1.00 97.50 96 LYS A C 1
ATOM 762 O O . LYS A 1 96 ? -4.861 0.223 -9.102 1.00 97.50 96 LYS A O 1
ATOM 767 N N . LEU A 1 97 ? -6.451 1.816 -9.350 1.00 97.81 97 LEU A N 1
ATOM 768 C CA . LEU A 1 97 ? -7.149 1.600 -8.096 1.00 97.81 97 LEU A CA 1
ATOM 769 C C . LEU A 1 97 ? -8.557 1.089 -8.390 1.00 97.81 97 LEU A C 1
ATOM 771 O O . LEU A 1 97 ? -9.241 1.625 -9.260 1.00 97.81 97 LEU A O 1
ATOM 775 N N . TYR A 1 98 ? -8.950 0.041 -7.683 1.00 97.25 98 TYR A N 1
ATOM 776 C CA . TYR A 1 98 ? -10.265 -0.575 -7.753 1.00 97.25 98 TYR A CA 1
ATOM 777 C C . TYR A 1 98 ? -10.787 -0.807 -6.336 1.00 97.25 98 TYR A C 1
ATOM 779 O O . TYR A 1 98 ? -10.014 -1.172 -5.445 1.00 97.25 98 TYR A O 1
ATOM 787 N N . LEU A 1 99 ? -12.083 -0.575 -6.141 1.00 96.88 99 LEU A N 1
ATOM 788 C CA . LEU A 1 99 ? -12.733 -0.597 -4.840 1.00 96.88 99 LEU A CA 1
ATOM 789 C C . LEU A 1 99 ? -14.084 -1.315 -4.931 1.00 96.88 99 LEU A C 1
ATOM 791 O O . LEU A 1 99 ? -14.899 -1.015 -5.804 1.00 96.88 99 LEU A O 1
ATOM 795 N N . GLU A 1 100 ? -14.326 -2.231 -4.000 1.00 96.62 100 GLU A N 1
ATOM 796 C CA . GLU A 1 100 ? -15.625 -2.872 -3.777 1.00 96.62 100 GLU A CA 1
ATOM 797 C C . GLU A 1 100 ? -16.109 -2.589 -2.358 1.00 96.62 100 GLU A C 1
ATOM 799 O O . GLU A 1 100 ? -15.304 -2.520 -1.424 1.00 96.62 100 GLU A O 1
ATOM 804 N N . LYS A 1 101 ? -17.429 -2.481 -2.206 1.00 95.56 101 LYS A N 1
ATOM 805 C CA . LYS A 1 101 ? -18.136 -2.464 -0.928 1.00 95.56 101 LYS A CA 1
ATOM 806 C C . LYS A 1 101 ? -19.172 -3.583 -0.939 1.00 95.56 101 LYS A C 1
ATOM 808 O O . LYS A 1 101 ? -20.034 -3.597 -1.811 1.00 95.56 101 LYS A O 1
ATOM 813 N N . ASP A 1 102 ? -19.089 -4.497 0.022 1.00 95.62 102 ASP A N 1
ATOM 814 C CA . ASP A 1 102 ? -20.014 -5.627 0.181 1.00 95.62 102 ASP A CA 1
ATOM 815 C C . ASP A 1 102 ? -20.189 -6.426 -1.131 1.00 95.62 102 ASP A C 1
ATOM 817 O O . ASP A 1 102 ? -21.302 -6.671 -1.592 1.00 95.62 102 ASP A O 1
ATOM 821 N N . ASP A 1 103 ? -19.054 -6.770 -1.757 1.00 95.31 103 ASP A N 1
ATOM 822 C CA . ASP A 1 103 ? -18.934 -7.461 -3.056 1.00 95.31 103 ASP A CA 1
ATOM 823 C C . ASP A 1 103 ? -19.528 -6.710 -4.267 1.00 95.31 103 ASP A C 1
ATOM 825 O O . ASP A 1 103 ? -19.631 -7.258 -5.368 1.00 95.31 103 ASP A O 1
ATOM 829 N N . VAL A 1 104 ? -19.884 -5.433 -4.100 1.00 96.00 104 VAL A N 1
ATOM 830 C CA . VAL A 1 104 ? -20.341 -4.553 -5.179 1.00 96.00 104 VAL A CA 1
ATOM 831 C C . VAL A 1 104 ? -19.236 -3.568 -5.546 1.00 96.00 104 VAL A C 1
ATOM 833 O O . VAL A 1 104 ? -18.777 -2.775 -4.725 1.00 96.00 104 VAL A O 1
ATOM 836 N N . ALA A 1 105 ? -18.816 -3.604 -6.809 1.00 95.19 105 ALA A N 1
ATOM 837 C CA . ALA A 1 105 ? -17.828 -2.686 -7.361 1.00 95.19 105 ALA A CA 1
ATOM 838 C C . ALA A 1 105 ? -18.342 -1.239 -7.371 1.00 95.19 105 ALA A C 1
ATOM 840 O O . ALA A 1 105 ? -19.395 -0.963 -7.949 1.00 95.19 105 ALA A O 1
ATOM 841 N N . LEU A 1 106 ? -17.563 -0.309 -6.813 1.00 93.25 106 LEU A N 1
ATOM 842 C CA . LEU A 1 106 ? -17.856 1.131 -6.820 1.00 93.25 106 LEU A CA 1
ATOM 843 C C . LEU A 1 106 ? -17.396 1.767 -8.141 1.00 93.25 106 LEU A C 1
ATOM 845 O O . LEU A 1 106 ? -16.503 2.611 -8.189 1.00 93.25 106 LEU A O 1
ATOM 849 N N . THR A 1 107 ? -17.967 1.289 -9.247 1.00 90.25 107 THR A N 1
ATOM 850 C CA . THR A 1 107 ? -17.565 1.647 -10.623 1.00 90.25 107 THR A CA 1
ATOM 851 C C . THR A 1 107 ? -17.846 3.099 -11.011 1.00 90.25 107 THR A C 1
ATOM 853 O O . THR A 1 107 ? -17.328 3.583 -12.015 1.00 90.25 107 THR A O 1
ATOM 856 N N . GLU A 1 108 ? -18.680 3.784 -10.237 1.00 91.44 108 GLU A N 1
ATOM 857 C CA . GLU A 1 108 ? -19.020 5.191 -10.396 1.00 91.44 108 GLU A CA 1
ATOM 858 C C . GLU A 1 108 ? -17.907 6.143 -9.945 1.00 91.44 108 GLU A C 1
ATOM 860 O O . GLU A 1 108 ? -17.948 7.320 -10.303 1.00 91.44 108 GLU A O 1
ATOM 865 N N . LEU A 1 109 ? -16.930 5.649 -9.176 1.00 92.25 109 LEU A N 1
ATOM 866 C CA . LEU A 1 109 ? -15.811 6.438 -8.680 1.00 92.25 109 LEU A CA 1
ATOM 867 C C . LEU A 1 109 ? -14.614 6.336 -9.629 1.00 92.25 109 LEU A C 1
ATOM 869 O O . LEU A 1 109 ? -14.174 5.246 -9.998 1.00 92.25 109 LEU A O 1
ATOM 873 N N . ASP A 1 110 ? -14.038 7.480 -9.984 1.00 95.19 110 ASP A N 1
ATOM 874 C CA . ASP A 1 110 ? -12.742 7.521 -10.651 1.00 95.19 110 ASP A CA 1
ATOM 875 C C . ASP A 1 110 ? -11.579 7.263 -9.670 1.00 95.19 110 ASP A C 1
ATOM 877 O O . ASP A 1 110 ? -11.763 7.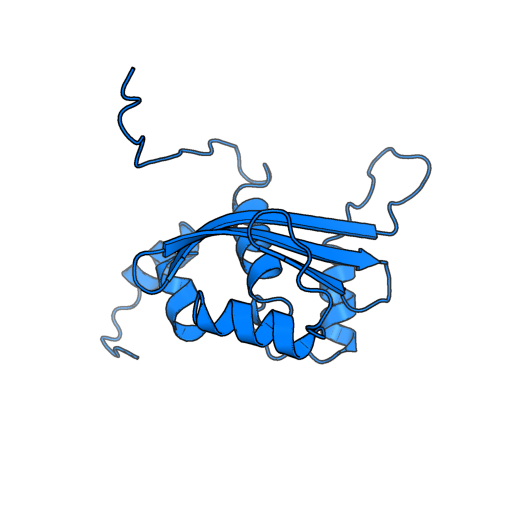030 -8.472 1.00 95.19 110 ASP A O 1
ATOM 881 N N . TYR A 1 111 ? -10.348 7.279 -10.190 1.00 95.19 111 TYR A N 1
ATOM 882 C CA . TYR A 1 111 ? -9.146 7.034 -9.391 1.00 95.19 111 TYR A CA 1
ATOM 883 C C . TYR A 1 111 ? -9.011 8.018 -8.217 1.00 95.19 111 TYR A C 1
ATOM 885 O O . TYR A 1 111 ? -8.678 7.601 -7.106 1.00 95.19 111 TYR A O 1
ATOM 893 N N . ASP A 1 112 ? -9.233 9.314 -8.455 1.00 95.25 112 ASP A N 1
ATOM 894 C CA . ASP A 1 112 ? -9.010 10.353 -7.448 1.00 95.25 112 ASP A CA 1
ATOM 895 C C . ASP A 1 112 ? -10.123 10.321 -6.394 1.00 95.25 112 ASP A C 1
ATOM 897 O O . ASP A 1 112 ? -9.849 10.488 -5.206 1.00 95.25 112 ASP A O 1
ATOM 901 N N . GLN A 1 113 ? -11.357 10.008 -6.799 1.00 95.62 113 GLN A N 1
ATOM 902 C CA . GLN A 1 113 ? -12.482 9.777 -5.893 1.00 95.62 113 GLN A CA 1
ATOM 903 C C . GLN A 1 113 ? -12.275 8.529 -5.025 1.00 95.62 113 GLN A C 1
ATOM 905 O O . GLN A 1 113 ? -12.453 8.598 -3.809 1.00 95.62 113 GLN A O 1
ATOM 910 N N . CYS A 1 114 ? -11.828 7.412 -5.612 1.00 95.50 114 CYS A N 1
ATOM 911 C CA . CYS A 1 114 ? -11.451 6.213 -4.858 1.00 95.50 114 CYS A CA 1
ATOM 912 C C . CYS A 1 114 ? -10.340 6.520 -3.843 1.00 95.50 114 CYS A C 1
ATOM 914 O O . CYS A 1 114 ? -10.421 6.114 -2.684 1.00 95.50 114 CYS A O 1
ATOM 916 N N . GLN A 1 115 ? -9.301 7.253 -4.258 1.00 95.94 115 GLN A N 1
ATOM 917 C CA . GLN A 1 115 ? -8.204 7.621 -3.363 1.00 95.94 115 GLN A CA 1
ATOM 918 C C . GLN A 1 115 ? -8.669 8.569 -2.249 1.00 95.94 115 GLN A C 1
ATOM 920 O O . GLN A 1 115 ? -8.250 8.410 -1.103 1.00 95.94 115 GLN A O 1
ATOM 925 N N . GLY A 1 116 ? -9.540 9.530 -2.566 1.00 94.69 116 GLY A N 1
ATOM 926 C CA . GLY A 1 116 ? -10.149 10.435 -1.593 1.00 94.69 116 GLY A CA 1
ATOM 927 C C . GLY A 1 116 ? -10.933 9.679 -0.525 1.00 94.69 116 GLY A C 1
ATOM 928 O O . GLY A 1 116 ? -10.702 9.892 0.661 1.00 94.69 116 GLY A O 1
ATOM 929 N N . PHE A 1 117 ? -11.760 8.717 -0.936 1.00 92.56 117 PHE A N 1
ATOM 930 C CA . PHE A 1 117 ? -12.495 7.850 -0.019 1.00 92.56 117 PHE A CA 1
ATOM 931 C C . PHE A 1 117 ? -11.567 7.078 0.937 1.00 92.56 117 PHE A C 1
ATOM 933 O O . PHE A 1 117 ? -11.785 7.073 2.147 1.00 92.56 117 PHE A O 1
ATOM 940 N N . LEU A 1 118 ? -10.485 6.474 0.429 1.00 93.19 118 LEU A N 1
ATOM 941 C CA . LEU A 1 118 ? -9.508 5.774 1.279 1.00 93.19 118 LEU A CA 1
ATOM 942 C C . LEU A 1 118 ? -8.819 6.716 2.279 1.00 93.19 118 LEU A C 1
ATOM 944 O O . LEU A 1 118 ? -8.587 6.332 3.426 1.00 93.19 118 LEU A O 1
ATOM 948 N N . ASN A 1 119 ? -8.533 7.951 1.864 1.00 91.81 119 ASN A N 1
ATOM 949 C CA . ASN A 1 119 ? -7.938 8.971 2.725 1.00 91.81 119 ASN A CA 1
ATOM 950 C C . ASN A 1 119 ? -8.905 9.466 3.817 1.00 91.81 119 ASN A C 1
ATOM 952 O O . ASN A 1 119 ? -8.449 9.911 4.868 1.00 91.81 119 ASN A O 1
ATOM 956 N N . GLU A 1 120 ? -10.220 9.391 3.596 1.00 89.38 120 GLU A N 1
ATOM 957 C CA . GLU A 1 120 ? -11.227 9.666 4.629 1.00 89.38 120 GLU A CA 1
ATOM 958 C C . GLU A 1 120 ? -11.352 8.511 5.628 1.00 89.38 120 GLU A C 1
ATOM 960 O O . GLU A 1 120 ? -11.494 8.750 6.828 1.00 89.38 120 GLU A O 1
ATOM 965 N N . LEU A 1 121 ? -11.257 7.262 5.154 1.00 86.94 121 LEU A N 1
ATOM 966 C CA . LEU A 1 121 ? -11.289 6.081 6.020 1.00 86.94 121 LEU A CA 1
ATOM 967 C C . LEU A 1 121 ? -10.101 6.046 6.983 1.00 86.94 121 LEU A C 1
ATOM 969 O O . LEU A 1 121 ? -10.271 5.777 8.174 1.00 86.94 121 LEU A O 1
ATOM 973 N N . ILE A 1 122 ? -8.897 6.291 6.458 1.00 84.50 122 ILE A N 1
ATOM 974 C CA . ILE A 1 122 ? -7.657 6.328 7.231 1.00 84.50 122 ILE A CA 1
ATOM 975 C C . ILE A 1 122 ? -6.861 7.559 6.779 1.00 84.50 122 ILE A C 1
ATOM 977 O O . ILE A 1 122 ? -6.172 7.508 5.760 1.00 84.50 122 ILE A O 1
ATOM 981 N N . PRO A 1 123 ? -6.912 8.673 7.529 1.00 85.69 123 PRO A N 1
ATOM 982 C CA . PRO A 1 123 ? -6.148 9.863 7.184 1.00 85.69 123 PRO A CA 1
ATOM 983 C C . PRO A 1 123 ? -4.643 9.586 7.168 1.00 85.69 123 PRO A C 1
ATOM 985 O O . PRO A 1 123 ? -4.075 9.068 8.132 1.00 85.69 123 PRO A O 1
ATOM 988 N N . THR A 1 124 ? -3.963 9.999 6.097 1.00 81.50 124 THR A N 1
ATOM 989 C CA . THR A 1 124 ? -2.513 9.791 5.941 1.00 81.50 124 THR A CA 1
ATOM 990 C C . THR A 1 124 ? -1.705 10.402 7.088 1.00 81.50 124 THR A C 1
ATOM 992 O O . THR A 1 124 ? -0.687 9.843 7.475 1.00 81.50 124 THR A O 1
ATOM 995 N N . GLY A 1 125 ? -2.173 11.513 7.672 1.00 80.00 125 GLY A N 1
ATOM 996 C CA . GLY A 1 125 ? -1.494 12.206 8.775 1.00 80.00 125 GLY A CA 1
ATOM 997 C C . GLY A 1 125 ? -1.433 11.422 10.090 1.00 80.00 125 GLY A C 1
ATOM 998 O O . GLY A 1 125 ? -0.584 11.717 10.921 1.00 80.00 125 GLY A O 1
ATOM 999 N N . ILE A 1 126 ? -2.293 10.415 10.277 1.00 82.50 126 ILE A N 1
ATOM 1000 C CA . ILE A 1 126 ? -2.251 9.527 11.452 1.00 82.50 126 ILE A CA 1
ATOM 1001 C C . ILE A 1 126 ? -1.761 8.121 11.102 1.00 82.50 126 ILE A C 1
ATOM 1003 O O . ILE A 1 126 ? -1.635 7.282 11.989 1.00 82.50 126 ILE A O 1
ATOM 1007 N N . ALA A 1 127 ? -1.471 7.840 9.828 1.00 83.69 127 ALA A N 1
ATOM 1008 C CA . ALA A 1 127 ? -1.091 6.509 9.364 1.00 83.69 127 ALA A CA 1
ATOM 1009 C C . ALA A 1 127 ? 0.169 5.976 10.066 1.00 83.69 127 ALA A C 1
ATOM 1011 O O . ALA A 1 127 ? 0.260 4.778 10.325 1.00 83.69 127 ALA A O 1
ATOM 1012 N N . ASP A 1 128 ? 1.111 6.850 10.426 1.00 81.06 128 ASP A N 1
ATOM 1013 C CA . ASP A 1 128 ? 2.329 6.461 11.143 1.00 81.06 128 ASP A CA 1
ATOM 1014 C C . ASP A 1 128 ? 2.071 6.006 12.593 1.00 81.06 128 ASP A C 1
ATOM 1016 O O . ASP A 1 128 ? 2.899 5.289 13.146 1.00 81.06 128 ASP A O 1
ATOM 1020 N N . LEU A 1 129 ? 0.900 6.307 13.177 1.00 81.19 129 LEU A N 1
ATOM 1021 C CA . LEU A 1 129 ? 0.462 5.745 14.465 1.00 81.19 129 LEU A CA 1
ATOM 1022 C C . LEU A 1 129 ? -0.048 4.301 14.346 1.00 81.19 129 LEU A C 1
ATOM 1024 O O . LEU A 1 129 ? -0.128 3.600 15.351 1.00 81.19 129 LEU A O 1
ATOM 1028 N N . PHE A 1 130 ? -0.419 3.856 13.142 1.00 82.19 130 PHE A N 1
ATOM 1029 C CA . PHE A 1 130 ? -0.963 2.514 12.895 1.00 82.19 130 PHE A CA 1
ATOM 1030 C C . PHE A 1 130 ? 0.028 1.599 12.170 1.00 82.19 130 PHE A C 1
ATOM 1032 O O . PHE A 1 130 ? 0.024 0.389 12.391 1.00 82.19 130 PHE A O 1
ATOM 1039 N N . PHE A 1 131 ? 0.868 2.164 11.298 1.00 85.00 131 PHE A N 1
ATOM 1040 C CA . PHE A 1 131 ? 1.750 1.424 10.398 1.00 85.00 131 PHE A CA 1
ATOM 1041 C C . PHE A 1 131 ? 3.220 1.793 10.623 1.00 85.00 131 PHE A C 1
ATOM 1043 O O . PHE A 1 131 ? 3.848 2.479 9.809 1.00 85.00 131 PHE A O 1
ATOM 1050 N N . PHE A 1 132 ? 3.777 1.303 11.726 1.00 82.06 132 PHE A N 1
ATOM 1051 C CA . PHE A 1 132 ? 5.181 1.475 12.086 1.00 82.06 132 PHE A CA 1
ATOM 1052 C C . PHE A 1 132 ? 5.889 0.125 12.231 1.00 82.06 132 PHE A C 1
ATOM 1054 O O . PHE A 1 132 ? 5.270 -0.900 12.522 1.00 82.06 132 PHE A O 1
ATOM 1061 N N . ASP A 1 133 ? 7.197 0.122 12.001 1.00 78.38 133 ASP A N 1
ATOM 1062 C CA . ASP A 1 133 ? 8.073 -1.012 12.271 1.00 78.38 133 ASP A CA 1
ATOM 1063 C C . ASP A 1 133 ? 8.950 -0.735 13.500 1.00 78.38 133 ASP A C 1
ATOM 1065 O O . ASP A 1 133 ? 8.873 0.321 14.127 1.00 78.38 133 ASP A O 1
ATOM 1069 N N . GLY A 1 134 ? 9.762 -1.723 13.880 1.00 74.69 134 GLY A N 1
ATOM 1070 C CA . GLY A 1 134 ? 10.643 -1.601 15.040 1.00 74.69 134 GLY A CA 1
ATOM 1071 C C . GLY A 1 134 ? 11.693 -0.494 14.906 1.00 74.69 134 GLY A C 1
ATOM 1072 O O . GLY A 1 134 ? 12.136 0.016 15.930 1.00 74.69 134 GLY A O 1
ATOM 1073 N N . GLU A 1 135 ? 12.062 -0.108 13.680 1.00 77.25 135 GLU A N 1
ATOM 1074 C CA . GLU A 1 135 ? 13.017 0.978 13.428 1.00 77.25 135 GLU A CA 1
ATOM 1075 C C . GLU A 1 135 ? 12.380 2.329 13.770 1.00 77.25 135 GLU A C 1
ATOM 1077 O O . GLU A 1 135 ? 12.926 3.064 14.588 1.00 77.25 135 GLU A O 1
ATOM 1082 N N . LYS A 1 136 ? 11.157 2.595 13.291 1.00 75.88 136 LYS A N 1
ATOM 1083 C CA . LYS A 1 136 ? 10.401 3.802 13.670 1.00 75.88 136 LYS A CA 1
ATOM 1084 C C . LYS A 1 136 ? 10.128 3.905 15.173 1.00 75.88 136 LYS A C 1
ATOM 1086 O O . LYS A 1 136 ? 10.136 5.001 15.721 1.00 75.88 136 LYS A O 1
ATOM 1091 N N . ILE A 1 137 ? 9.869 2.786 15.859 1.00 77.19 137 ILE A N 1
ATOM 1092 C CA . ILE A 1 137 ? 9.691 2.797 17.325 1.00 77.19 137 ILE A CA 1
ATOM 1093 C C . ILE A 1 137 ? 10.980 3.238 18.018 1.00 77.19 137 ILE A C 1
ATOM 1095 O O . ILE A 1 137 ? 10.914 4.001 18.979 1.00 77.19 137 ILE A O 1
ATOM 1099 N N . ALA A 1 138 ? 12.131 2.746 17.554 1.00 80.00 138 ALA A N 1
ATOM 1100 C CA . ALA A 1 138 ? 13.422 3.137 18.104 1.00 80.00 138 ALA A CA 1
ATOM 1101 C C . ALA A 1 138 ? 13.677 4.635 17.881 1.00 80.00 138 ALA A C 1
ATOM 1103 O O . ALA A 1 138 ? 13.990 5.329 18.841 1.00 80.00 138 ALA A O 1
ATOM 1104 N N . GLU A 1 139 ? 13.426 5.148 16.672 1.00 78.75 139 GLU A N 1
ATOM 1105 C CA . GLU A 1 139 ? 13.526 6.585 16.366 1.00 78.75 139 GLU A CA 1
ATOM 1106 C C . GLU A 1 139 ? 12.624 7.438 17.275 1.00 78.75 139 GLU A C 1
ATOM 1108 O O . GLU A 1 139 ? 13.081 8.426 17.841 1.00 78.75 139 GLU A O 1
ATOM 1113 N N . LEU A 1 140 ? 11.364 7.034 17.482 1.00 72.44 140 LEU A N 1
ATOM 1114 C CA . LEU A 1 140 ? 10.427 7.735 18.374 1.00 72.44 140 LEU A CA 1
ATOM 1115 C C . LEU A 1 140 ? 10.853 7.701 19.848 1.00 72.44 140 LEU A C 1
ATOM 1117 O O . LEU A 1 140 ? 10.529 8.615 20.601 1.00 72.44 140 LEU A O 1
ATOM 1121 N N . ALA A 1 141 ? 11.526 6.634 20.280 1.00 76.25 141 ALA A N 1
ATOM 1122 C CA . ALA A 1 141 ? 12.015 6.500 21.648 1.00 76.25 141 ALA A CA 1
ATOM 1123 C C . ALA A 1 141 ? 13.322 7.276 21.889 1.00 76.25 141 ALA A C 1
ATOM 1125 O O . ALA A 1 141 ? 13.594 7.658 23.026 1.00 76.25 141 ALA A O 1
ATOM 1126 N N . GLU A 1 142 ? 14.116 7.492 20.837 1.00 74.62 142 GLU A N 1
ATOM 1127 C CA . GLU A 1 142 ? 15.371 8.254 20.858 1.00 74.62 142 GLU A CA 1
ATOM 1128 C C . GLU A 1 142 ? 15.166 9.761 20.606 1.00 74.62 142 GLU A C 1
ATOM 1130 O O . GLU A 1 142 ? 16.086 10.551 20.835 1.00 74.62 142 GLU A O 1
ATOM 1135 N N . ASP A 1 143 ? 13.970 10.188 20.183 1.00 65.81 143 ASP A N 1
ATOM 1136 C CA . ASP A 1 143 ? 13.621 11.603 20.027 1.00 65.81 143 ASP A CA 1
ATOM 1137 C C . ASP A 1 143 ? 13.424 12.296 21.393 1.00 65.81 143 ASP A C 1
ATOM 1139 O O . ASP A 1 143 ? 12.323 12.442 21.924 1.00 65.81 143 ASP A O 1
ATOM 1143 N N . GLU A 1 144 ? 14.533 12.748 21.982 1.00 56.78 144 GLU A N 1
ATOM 1144 C CA . GLU A 1 144 ? 14.570 13.529 23.227 1.00 56.78 144 GLU A CA 1
ATOM 1145 C C . GLU A 1 144 ? 14.216 15.021 23.026 1.00 56.78 144 GLU A C 1
ATOM 1147 O O . GLU A 1 144 ? 14.306 15.818 23.964 1.00 56.78 144 GLU A O 1
ATOM 1152 N N . SER A 1 145 ? 13.820 15.447 21.818 1.00 60.94 145 SER A N 1
ATOM 1153 C CA . SER A 1 145 ? 13.668 16.874 21.491 1.00 60.94 145 SER A CA 1
ATOM 1154 C C . SER A 1 145 ? 12.380 17.523 22.016 1.00 60.94 145 SER A C 1
ATOM 1156 O O . SER A 1 145 ? 12.228 18.744 21.924 1.00 60.94 145 SER A O 1
ATOM 1158 N N . GLY A 1 146 ? 11.453 16.746 22.591 1.00 53.25 146 GLY A N 1
ATOM 1159 C CA . GLY A 1 146 ? 10.253 17.253 23.272 1.00 53.25 146 GLY A CA 1
ATOM 1160 C C . GLY A 1 146 ? 9.327 18.115 22.406 1.00 53.25 146 GLY A C 1
ATOM 1161 O O . GLY A 1 146 ? 8.427 18.771 22.934 1.00 53.25 146 GLY A O 1
ATOM 1162 N N . THR A 1 147 ? 9.531 18.139 21.089 1.00 48.31 147 THR A N 1
ATOM 1163 C CA . THR A 1 147 ? 8.729 18.941 20.170 1.00 48.31 147 THR A CA 1
ATOM 1164 C C . THR A 1 147 ? 7.647 18.043 19.598 1.00 48.31 147 THR A C 1
ATOM 1166 O O . THR A 1 147 ? 7.827 17.378 18.584 1.00 48.31 147 THR A O 1
ATOM 1169 N N . VAL A 1 148 ? 6.525 17.987 20.310 1.00 44.44 148 VAL A N 1
ATOM 1170 C CA . VAL A 1 148 ? 5.296 17.359 19.819 1.00 44.44 148 VAL A CA 1
ATOM 1171 C C . VAL A 1 148 ? 4.853 18.124 18.566 1.00 44.44 148 VAL A C 1
ATOM 1173 O O . VAL A 1 148 ? 4.670 19.342 18.640 1.00 44.44 148 VAL A O 1
ATOM 1176 N N . LEU A 1 149 ? 4.747 17.417 17.435 1.00 42.31 149 LEU A N 1
ATOM 1177 C CA . LEU A 1 149 ? 4.174 17.916 16.177 1.00 42.31 149 LEU A CA 1
ATOM 1178 C C . LEU A 1 149 ? 2.710 18.345 16.347 1.00 42.31 149 LEU A C 1
ATOM 1180 O O . LEU A 1 149 ? 1.965 17.637 17.064 1.00 42.31 149 LEU A O 1
#

pLDDT: mean 86.73, std 12.99, range [37.06, 98.38]

Foldseek 3Di:
DDPDPPVDDDDDDDPVPCPLVVLLLVLCLLQPVLSDPDDDDPQRSLVVLQVNQDQQVPDPDGDFKDKGKDWDWDADPNDIWIKIWMWMDGRPDGIDIWMDINNHTPVVDHPVRRNVVSCVRPPSVCVCVVRDDPVVVVVVVPPPVPDDD

Secondary structure (DSSP, 8-state):
--------------TTSSHHHHHHHHHHHHHGGGGSSS---HHHHHHHHHHTS---TT-SS---EEEEEEEEEEEETTEEEEEEEEEEEETTS--EEEEEETTEE-TT--HHHHHHHHHHHS-GGGGGGTS--HHHHHHHHH-TT----

InterPro domains:
  IPR027417 P-loop containing nucleoside triphosphate hydrolase [G3DSA:3.40.50.300] (3-147)
  IPR027417 P-loop containing nucleoside triphosphate hydrolase [SSF52540] (6-129)
  IPR038729 Rad50/SbcC-type AAA domain [PF13476] (6-137)